Protein AF-A0A1W9GEA3-F1 (afdb_monomer)

pLDDT: mean 73.55, std 13.84, range [42.97, 94.38]

Structure (mmCIF, N/CA/C/O backbone):
data_AF-A0A1W9GEA3-F1
#
_entry.id   AF-A0A1W9GEA3-F1
#
loop_
_atom_site.group_PDB
_atom_site.id
_atom_site.type_symbol
_atom_site.label_atom_id
_atom_site.label_alt_id
_atom_site.label_comp_id
_atom_site.label_asym_id
_atom_site.label_entity_id
_atom_site.label_seq_id
_atom_site.pdbx_PDB_ins_code
_atom_site.Cartn_x
_atom_site.Cartn_y
_atom_site.Cartn_z
_atom_site.occupancy
_atom_site.B_iso_or_equiv
_atom_site.auth_seq_id
_atom_site.auth_comp_id
_atom_site.auth_asym_id
_atom_site.auth_atom_id
_atom_site.pdbx_PDB_model_num
ATOM 1 N N . MET A 1 1 ? 1.930 -2.141 4.975 1.00 73.81 1 MET A N 1
ATOM 2 C CA . MET A 1 1 ? 3.156 -2.825 4.505 1.00 73.81 1 MET A CA 1
ATOM 3 C C . MET A 1 1 ? 3.703 -2.034 3.327 1.00 73.81 1 MET A C 1
ATOM 5 O O . MET A 1 1 ? 2.884 -1.528 2.565 1.00 73.81 1 MET A O 1
ATOM 9 N N . LEU A 1 2 ? 5.022 -1.879 3.209 1.00 75.44 2 LEU A N 1
ATOM 10 C CA . LEU A 1 2 ? 5.664 -1.168 2.099 1.00 75.44 2 LEU A CA 1
ATOM 11 C C . LEU A 1 2 ? 6.249 -2.183 1.116 1.00 75.44 2 LEU A C 1
ATOM 13 O O . LEU A 1 2 ? 6.938 -3.103 1.545 1.00 75.44 2 LEU A O 1
ATOM 17 N N . LEU A 1 3 ? 5.946 -2.024 -0.170 1.00 74.81 3 LEU A N 1
ATOM 18 C CA . LEU A 1 3 ? 6.442 -2.871 -1.245 1.00 74.81 3 LEU A CA 1
ATOM 19 C C . LEU A 1 3 ? 7.235 -2.010 -2.228 1.00 74.81 3 LEU A C 1
ATOM 21 O O . LEU A 1 3 ? 6.665 -1.159 -2.914 1.00 74.81 3 LEU A O 1
ATOM 25 N N . THR A 1 4 ? 8.541 -2.248 -2.284 1.00 71.50 4 THR A N 1
ATOM 26 C CA . THR A 1 4 ? 9.489 -1.592 -3.189 1.00 71.50 4 THR A CA 1
ATOM 27 C C . THR A 1 4 ? 10.050 -2.604 -4.184 1.00 71.50 4 THR A C 1
ATOM 29 O O . THR A 1 4 ? 10.116 -3.806 -3.912 1.00 71.50 4 THR A O 1
ATOM 32 N N . ALA A 1 5 ? 10.439 -2.124 -5.362 1.00 64.94 5 ALA A N 1
ATOM 33 C CA . ALA A 1 5 ? 11.154 -2.927 -6.340 1.00 64.94 5 ALA A CA 1
ATOM 34 C C . ALA A 1 5 ? 12.612 -3.089 -5.882 1.00 64.94 5 ALA A C 1
ATOM 36 O O . ALA A 1 5 ? 13.417 -2.184 -6.072 1.00 64.94 5 ALA A O 1
ATOM 37 N N . GLU A 1 6 ? 12.941 -4.209 -5.236 1.00 57.75 6 GLU A N 1
ATOM 38 C CA . GLU A 1 6 ? 14.306 -4.471 -4.747 1.00 57.75 6 GLU A CA 1
ATOM 39 C C . GLU A 1 6 ? 15.179 -5.293 -5.704 1.00 57.75 6 GLU A C 1
ATOM 41 O O . GLU A 1 6 ? 16.397 -5.211 -5.587 1.00 57.75 6 GLU A O 1
ATOM 46 N N . ASP A 1 7 ? 14.612 -6.048 -6.654 1.00 52.72 7 ASP A N 1
ATOM 47 C CA . ASP A 1 7 ? 15.409 -6.899 -7.546 1.00 52.72 7 ASP A CA 1
ATOM 48 C C . ASP A 1 7 ? 15.209 -6.531 -9.023 1.00 52.72 7 ASP A C 1
ATOM 50 O O . ASP A 1 7 ? 14.097 -6.555 -9.562 1.00 52.72 7 ASP A O 1
ATOM 54 N N . GLU A 1 8 ? 16.325 -6.247 -9.695 1.00 42.97 8 GLU A N 1
ATOM 55 C CA . GLU A 1 8 ? 16.444 -6.386 -11.141 1.00 42.97 8 GLU A CA 1
ATOM 56 C C . GLU A 1 8 ? 16.387 -7.884 -11.457 1.00 42.97 8 GLU A C 1
ATOM 58 O O . GLU A 1 8 ? 17.362 -8.617 -11.277 1.00 42.97 8 GLU A O 1
ATOM 63 N N . GLY A 1 9 ? 15.232 -8.381 -11.906 1.00 45.84 9 GLY A N 1
ATOM 64 C CA . GLY A 1 9 ? 15.205 -9.687 -12.552 1.00 45.84 9 GLY A CA 1
ATOM 65 C C . GLY A 1 9 ? 16.191 -9.686 -13.724 1.00 45.84 9 GLY A C 1
ATOM 66 O O . GLY A 1 9 ? 16.372 -8.664 -14.386 1.00 45.84 9 GLY A O 1
ATOM 67 N N . SER A 1 10 ? 16.784 -10.836 -14.045 1.00 46.19 10 SER A N 1
ATOM 68 C CA . SER A 1 10 ? 17.727 -11.032 -15.165 1.00 46.19 10 SER A CA 1
ATOM 69 C C . SER A 1 10 ? 17.187 -10.652 -16.563 1.00 46.19 10 SER A C 1
ATOM 71 O O . SER A 1 10 ? 17.892 -10.807 -17.556 1.00 46.19 10 SER A O 1
ATOM 73 N N . ALA A 1 11 ? 15.957 -10.134 -16.643 1.00 48.00 11 ALA A N 1
ATOM 74 C CA . ALA A 1 11 ? 15.259 -9.674 -17.839 1.00 48.00 11 ALA A CA 1
ATOM 75 C C . ALA A 1 11 ? 14.723 -8.221 -17.743 1.00 48.00 11 ALA A C 1
ATOM 77 O O . ALA A 1 11 ? 13.925 -7.817 -18.583 1.00 48.00 11 ALA A O 1
ATOM 78 N N . GLY A 1 12 ? 15.125 -7.422 -16.743 1.00 49.12 12 GLY A N 1
ATOM 79 C CA . GLY A 1 12 ? 14.710 -6.012 -16.607 1.00 49.12 12 GLY A CA 1
ATOM 80 C C . GLY A 1 12 ? 13.300 -5.789 -16.038 1.00 49.12 12 GLY A C 1
ATOM 81 O O . GLY A 1 12 ? 12.883 -4.647 -15.852 1.00 49.12 12 GLY A O 1
ATOM 82 N N . GLU A 1 13 ? 12.572 -6.860 -15.713 1.00 52.03 13 GLU A N 1
ATOM 83 C CA . GLU A 1 13 ? 11.311 -6.783 -14.976 1.00 52.03 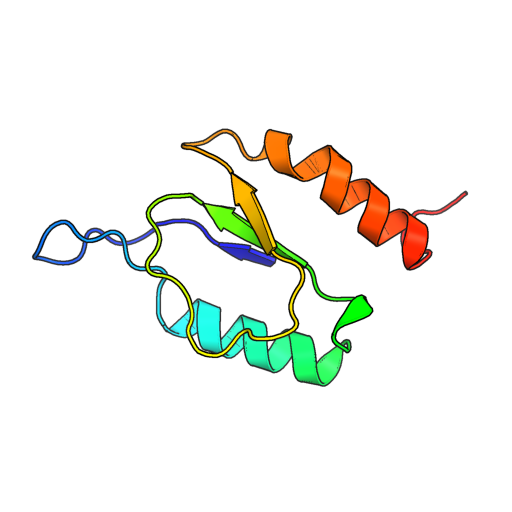13 GLU A CA 1
ATOM 84 C C . GLU A 1 13 ? 11.581 -6.549 -13.486 1.00 52.03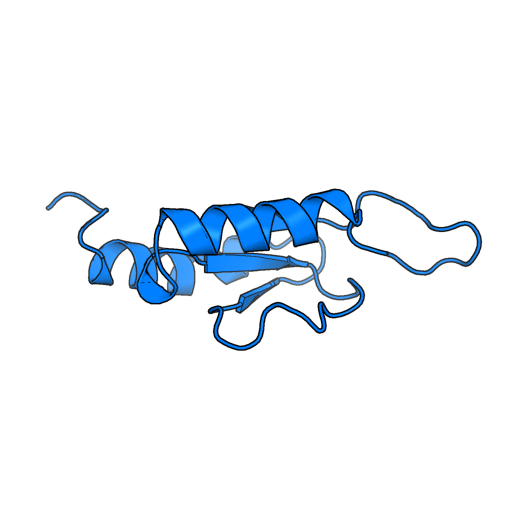 13 GLU A C 1
ATOM 86 O O . GLU A 1 13 ? 12.211 -7.366 -12.807 1.00 52.03 13 GLU A O 1
ATOM 91 N N . ARG A 1 14 ? 11.072 -5.428 -12.970 1.00 55.88 14 ARG A N 1
ATOM 92 C CA . ARG A 1 14 ? 11.053 -5.121 -11.539 1.00 55.88 14 ARG A CA 1
ATOM 93 C C . ARG A 1 14 ? 9.952 -5.943 -10.881 1.00 55.88 14 ARG A C 1
ATOM 95 O O . ARG A 1 14 ? 8.788 -5.553 -10.860 1.00 55.88 14 ARG A O 1
ATOM 102 N N . ARG A 1 15 ? 10.303 -7.110 -10.352 1.00 55.97 15 ARG A N 1
ATOM 103 C CA . ARG A 1 15 ? 9.356 -7.940 -9.599 1.00 55.97 15 ARG A CA 1
ATOM 104 C C . ARG A 1 15 ? 9.452 -7.598 -8.122 1.00 55.97 15 ARG A C 1
ATOM 106 O O . ARG A 1 15 ? 10.544 -7.511 -7.565 1.00 55.97 15 ARG A O 1
ATOM 113 N N . ALA A 1 16 ? 8.310 -7.455 -7.458 1.00 55.78 16 ALA A N 1
ATOM 114 C CA . ALA A 1 16 ? 8.311 -7.570 -6.008 1.00 55.78 16 ALA A CA 1
ATOM 115 C C . ALA A 1 16 ? 8.709 -9.002 -5.648 1.00 55.78 16 ALA A C 1
ATOM 117 O O . ALA A 1 16 ? 8.217 -9.964 -6.245 1.00 55.78 16 ALA A O 1
ATOM 118 N N . ARG A 1 17 ? 9.595 -9.146 -4.661 1.00 60.88 17 ARG A N 1
ATOM 119 C CA . ARG A 1 17 ? 10.012 -10.457 -4.157 1.00 60.88 17 ARG A CA 1
ATOM 120 C C . ARG A 1 17 ? 8.774 -11.268 -3.784 1.00 60.88 17 ARG A C 1
ATOM 122 O O . ARG A 1 17 ? 7.916 -10.783 -3.048 1.00 60.88 17 ARG A O 1
ATOM 129 N N . GLN A 1 18 ? 8.692 -12.517 -4.245 1.00 56.09 18 GLN A N 1
ATOM 130 C CA . GLN A 1 18 ? 7.562 -13.408 -3.940 1.00 56.09 18 GLN A CA 1
ATOM 131 C C . GLN A 1 18 ? 7.265 -13.513 -2.430 1.00 56.09 18 GLN A C 1
ATOM 133 O O . GLN A 1 18 ? 6.104 -13.676 -2.048 1.00 56.09 18 GLN A O 1
ATOM 138 N N . ASN A 1 19 ? 8.282 -13.343 -1.578 1.00 59.81 19 ASN A N 1
ATOM 139 C CA . ASN A 1 19 ? 8.163 -13.302 -0.115 1.00 59.81 19 ASN A CA 1
ATOM 140 C C . ASN A 1 19 ? 7.160 -12.239 0.366 1.00 59.81 19 ASN A C 1
ATOM 142 O O . ASN A 1 19 ? 6.344 -12.495 1.246 1.00 59.81 19 ASN A O 1
ATOM 146 N N . VAL A 1 20 ?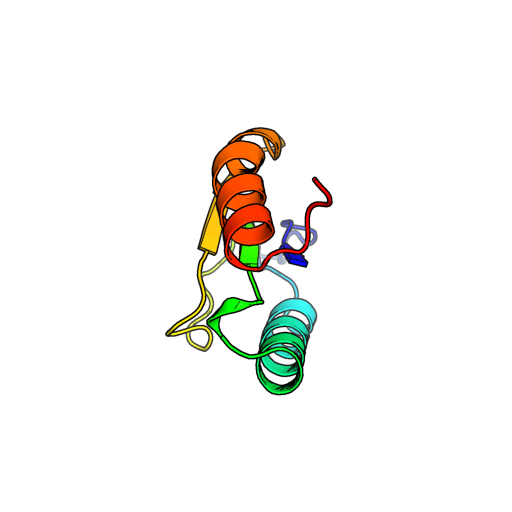 7.144 -11.079 -0.287 1.00 64.94 20 VAL A N 1
ATOM 147 C CA . VAL A 1 20 ? 6.310 -9.930 0.078 1.00 64.94 20 VAL A CA 1
ATOM 148 C C . VAL A 1 20 ? 4.823 -10.221 -0.173 1.00 64.94 20 VAL A C 1
ATOM 150 O O . VAL A 1 20 ? 3.960 -9.815 0.599 1.00 64.94 20 VAL A O 1
ATOM 153 N N . VAL A 1 21 ? 4.496 -11.005 -1.203 1.00 68.31 21 VAL A N 1
ATOM 154 C CA . VAL A 1 21 ? 3.108 -11.419 -1.504 1.00 68.31 21 VAL A CA 1
ATOM 155 C C . VAL A 1 21 ? 2.563 -12.351 -0.430 1.00 68.31 21 VAL A C 1
ATOM 157 O O . VAL A 1 21 ? 1.416 -12.224 -0.001 1.00 68.31 21 VAL A O 1
ATOM 160 N N . HIS A 1 22 ? 3.400 -13.291 0.008 1.00 66.44 22 HIS A N 1
ATOM 161 C CA . HIS A 1 22 ? 3.040 -14.278 1.020 1.00 66.44 22 HIS A CA 1
ATOM 162 C C . HIS A 1 22 ? 2.857 -13.607 2.384 1.00 66.44 22 HIS A C 1
ATOM 164 O O . HIS A 1 22 ? 1.886 -13.886 3.089 1.00 66.44 22 HIS A O 1
ATOM 170 N N . GLU A 1 23 ? 3.737 -12.664 2.723 1.00 73.69 23 GLU A N 1
ATOM 171 C CA . GLU A 1 23 ? 3.620 -11.852 3.931 1.00 73.69 23 GLU A CA 1
ATOM 172 C C . GLU A 1 23 ? 2.377 -10.965 3.908 1.00 73.69 23 GLU A C 1
ATOM 174 O O . GLU A 1 23 ? 1.667 -10.922 4.911 1.00 73.69 23 GLU A O 1
ATOM 179 N N . ALA A 1 24 ? 2.050 -10.333 2.773 1.00 72.00 24 ALA A N 1
ATOM 180 C CA . ALA A 1 24 ? 0.812 -9.568 2.620 1.00 72.00 24 ALA A CA 1
ATOM 181 C C . ALA A 1 24 ? -0.421 -10.437 2.923 1.00 72.00 24 ALA A C 1
ATOM 183 O O . ALA A 1 24 ? -1.255 -10.048 3.745 1.00 72.00 24 ALA A O 1
ATOM 184 N N . GLY A 1 25 ? -0.481 -11.643 2.344 1.00 72.62 25 GLY A N 1
ATOM 185 C CA . GLY A 1 25 ? -1.532 -12.634 2.599 1.00 72.62 25 GLY A CA 1
ATOM 186 C C . GLY A 1 25 ? -1.645 -13.042 4.071 1.00 72.62 25 GLY A C 1
ATOM 187 O O . GLY A 1 25 ? -2.738 -13.066 4.644 1.00 72.62 25 GLY A O 1
ATOM 188 N N . LEU A 1 26 ? -0.512 -13.309 4.723 1.00 74.62 26 LEU A N 1
ATOM 189 C CA . LEU A 1 26 ? -0.469 -13.655 6.144 1.00 74.62 26 LEU A CA 1
ATOM 190 C C . LEU A 1 26 ? -0.930 -12.488 7.035 1.00 74.62 26 LEU A C 1
ATOM 192 O O . LEU A 1 26 ? -1.720 -12.680 7.966 1.00 74.62 26 LEU A O 1
ATOM 196 N N . PHE A 1 27 ? -0.475 -11.268 6.736 1.00 74.81 27 PHE A N 1
ATOM 197 C CA . PHE A 1 27 ? -0.857 -10.051 7.454 1.00 74.81 27 PHE A CA 1
ATOM 198 C C . PHE A 1 27 ? -2.367 -9.798 7.352 1.00 74.81 27 PHE A C 1
ATOM 200 O O . PHE A 1 27 ? -3.010 -9.447 8.345 1.00 74.81 27 PHE A O 1
ATOM 207 N N . GLN A 1 28 ? -2.952 -10.042 6.176 1.00 71.94 28 GLN A N 1
ATOM 208 C CA . GLN A 1 28 ? -4.395 -9.961 5.949 1.00 71.94 28 GLN A CA 1
ATOM 209 C C . GLN A 1 28 ? -5.177 -10.963 6.793 1.00 71.94 28 GLN A C 1
ATOM 211 O O . GLN A 1 28 ? -6.142 -10.569 7.448 1.00 71.94 28 GLN A O 1
ATOM 216 N N . GLY A 1 29 ? -4.773 -12.238 6.797 1.00 72.62 29 GLY A N 1
ATOM 217 C CA . GLY A 1 29 ? -5.457 -13.283 7.563 1.00 72.62 29 GLY A CA 1
ATOM 218 C C . GLY A 1 29 ? -5.461 -13.001 9.066 1.00 72.62 29 GLY A C 1
ATOM 219 O O . GLY A 1 29 ? -6.424 -13.320 9.761 1.00 72.62 29 GLY A O 1
ATOM 220 N N . ARG A 1 30 ? -4.411 -12.338 9.566 1.00 79.00 30 ARG A N 1
ATOM 221 C CA . ARG A 1 30 ? -4.263 -12.024 10.990 1.00 79.00 30 ARG A CA 1
ATOM 222 C C . ARG A 1 30 ? -4.935 -10.716 11.417 1.00 79.00 30 ARG A C 1
ATOM 224 O O . ARG A 1 30 ? -5.488 -10.664 12.512 1.00 79.00 30 ARG A O 1
ATOM 231 N N . LEU A 1 31 ? -4.894 -9.661 10.596 1.00 75.50 31 LEU A N 1
ATOM 232 C CA . LEU A 1 31 ? -5.446 -8.341 10.949 1.00 75.50 31 LEU A CA 1
ATOM 233 C C . LEU A 1 31 ? -6.858 -8.091 10.393 1.00 75.50 31 LEU A C 1
ATOM 235 O O . LEU A 1 31 ? -7.613 -7.297 10.962 1.00 75.50 31 LEU A O 1
ATOM 239 N N . GLY A 1 32 ? -7.254 -8.785 9.328 1.00 73.56 32 GLY A N 1
ATOM 240 C CA . GLY A 1 32 ? -8.509 -8.588 8.604 1.00 73.56 32 GLY A CA 1
ATOM 241 C C . GLY A 1 32 ? -8.418 -7.512 7.513 1.00 73.56 32 GLY A C 1
ATOM 242 O O . GLY A 1 32 ? -7.738 -6.497 7.670 1.00 73.56 32 GLY A O 1
ATOM 243 N N . PHE A 1 33 ? -9.161 -7.715 6.417 1.00 68.81 33 PHE A N 1
ATOM 244 C CA . PHE A 1 33 ? -9.090 -6.940 5.163 1.00 68.81 33 PHE A CA 1
ATOM 245 C C . PHE A 1 33 ? -9.155 -5.415 5.322 1.00 68.81 33 PHE A C 1
ATOM 247 O O . PHE A 1 33 ? -8.504 -4.684 4.588 1.00 68.81 33 PHE A O 1
ATOM 254 N N . ARG A 1 34 ? -9.912 -4.912 6.302 1.00 72.12 34 ARG A N 1
ATOM 255 C CA . ARG A 1 34 ? -10.085 -3.466 6.527 1.00 72.12 34 ARG A CA 1
ATOM 256 C C . ARG A 1 34 ? -8.908 -2.774 7.218 1.00 72.12 34 ARG A C 1
ATOM 258 O O . ARG A 1 34 ? -8.818 -1.546 7.161 1.00 72.12 34 ARG A O 1
ATOM 265 N N . ARG A 1 35 ? -8.063 -3.547 7.908 1.00 76.25 35 ARG A N 1
ATOM 266 C CA . ARG A 1 35 ? -6.965 -3.057 8.759 1.00 76.25 35 ARG A CA 1
ATOM 267 C C . ARG A 1 35 ? -5.591 -3.217 8.110 1.00 76.25 35 ARG A C 1
ATOM 269 O O . ARG A 1 35 ? -4.598 -2.815 8.707 1.00 76.25 35 ARG A O 1
ATOM 276 N N . ALA A 1 36 ? -5.534 -3.773 6.902 1.00 77.94 36 ALA A N 1
ATOM 277 C CA . ALA A 1 36 ? -4.316 -3.909 6.119 1.00 77.94 36 ALA A CA 1
ATOM 278 C C . ALA A 1 36 ? -4.366 -2.970 4.903 1.00 77.94 36 ALA A C 1
ATOM 280 O O . ALA A 1 36 ? -5.344 -2.957 4.160 1.00 77.94 36 ALA A O 1
ATOM 281 N N . VAL A 1 37 ? -3.300 -2.189 4.709 1.00 84.25 37 VAL A N 1
ATOM 282 C CA . VAL A 1 37 ? -3.078 -1.353 3.521 1.00 84.25 37 VAL A CA 1
ATOM 283 C C . VAL A 1 37 ? -1.703 -1.677 2.941 1.00 84.25 37 VAL A C 1
ATOM 285 O O . VAL A 1 37 ? -0.717 -1.796 3.689 1.00 84.25 37 VAL A O 1
ATOM 288 N N . LEU A 1 38 ? -1.645 -1.860 1.622 1.00 84.94 38 LEU A N 1
ATOM 289 C CA . LEU A 1 38 ? -0.390 -2.053 0.898 1.00 84.94 38 LEU A CA 1
ATOM 290 C C . LEU A 1 38 ? -0.014 -0.763 0.178 1.00 84.94 38 LEU A C 1
ATOM 292 O O . LEU A 1 38 ? -0.831 -0.195 -0.547 1.00 84.94 38 LEU A O 1
ATOM 296 N N . LEU A 1 39 ? 1.224 -0.327 0.379 1.00 89.00 39 LEU A N 1
ATOM 297 C CA . LEU A 1 39 ? 1.830 0.781 -0.349 1.00 89.00 39 LEU A CA 1
ATOM 298 C C . LEU A 1 39 ? 2.714 0.173 -1.433 1.00 89.00 39 LEU A C 1
ATOM 300 O O . LEU A 1 39 ? 3.640 -0.564 -1.093 1.00 89.00 39 LEU A O 1
ATOM 304 N N . VAL A 1 40 ? 2.399 0.417 -2.703 1.00 85.00 40 VAL A N 1
ATOM 305 C CA . VAL A 1 40 ? 2.983 -0.335 -3.825 1.00 85.00 40 VAL A CA 1
ATOM 306 C C . VAL A 1 40 ? 3.672 0.610 -4.797 1.00 85.00 40 VAL A C 1
ATOM 308 O O . VAL A 1 40 ? 3.031 1.501 -5.345 1.00 85.00 40 VAL A O 1
ATOM 311 N N . GLN A 1 41 ? 4.962 0.400 -5.038 1.00 86.06 41 GLN A N 1
ATOM 312 C CA . GLN A 1 41 ? 5.676 1.153 -6.062 1.00 86.06 41 GLN A CA 1
ATOM 313 C C . GLN A 1 41 ? 5.182 0.766 -7.463 1.00 86.06 41 GLN A C 1
ATOM 315 O O . GLN A 1 41 ? 4.993 -0.413 -7.768 1.00 86.06 41 GLN A O 1
ATOM 320 N N . GLU A 1 42 ? 4.989 1.753 -8.332 1.00 83.25 42 GLU A N 1
ATOM 321 C CA . GLU A 1 42 ? 4.663 1.519 -9.739 1.00 83.25 42 GLU A CA 1
ATOM 322 C C . GLU A 1 42 ? 5.756 0.710 -10.457 1.00 83.25 42 GLU A C 1
ATOM 324 O O . GLU A 1 42 ? 6.946 0.808 -10.151 1.00 83.25 42 GLU A O 1
ATOM 329 N N . GLY A 1 43 ? 5.346 -0.090 -11.444 1.00 73.62 43 GLY A N 1
ATOM 330 C CA . GLY A 1 43 ? 6.250 -0.956 -12.206 1.00 73.62 43 GLY A CA 1
ATOM 331 C C . GLY A 1 43 ? 6.560 -2.298 -11.539 1.00 73.62 43 GLY A C 1
ATOM 332 O O . GLY A 1 43 ? 7.297 -3.089 -12.117 1.00 73.62 43 GLY A O 1
ATOM 333 N N . ILE A 1 44 ? 5.979 -2.570 -10.367 1.00 72.00 44 ILE A N 1
ATOM 334 C CA . ILE A 1 44 ? 5.958 -3.900 -9.753 1.00 72.00 44 ILE A CA 1
ATOM 335 C C . ILE A 1 44 ? 4.877 -4.754 -10.434 1.00 72.00 44 ILE A C 1
ATOM 337 O O . ILE A 1 44 ? 3.730 -4.317 -10.553 1.00 72.00 44 ILE A O 1
ATOM 341 N N . GLU A 1 45 ? 5.222 -5.979 -10.853 1.00 64.06 45 GLU A N 1
ATOM 342 C CA . GLU A 1 45 ? 4.239 -6.958 -11.345 1.00 64.06 45 GLU A CA 1
ATOM 343 C C . GLU A 1 45 ? 3.076 -7.126 -10.352 1.00 64.06 45 GLU A C 1
ATOM 345 O O . GLU A 1 45 ? 3.270 -7.400 -9.165 1.00 64.06 45 GLU A O 1
ATOM 350 N N . GLY A 1 46 ? 1.852 -6.944 -10.853 1.00 59.72 46 GLY A N 1
ATOM 351 C CA . GLY A 1 46 ? 0.641 -6.986 -10.046 1.00 59.72 46 GLY A CA 1
ATOM 352 C C . GLY A 1 46 ? 0.423 -8.347 -9.388 1.00 59.72 46 GLY A C 1
ATOM 353 O O . GLY A 1 46 ? 0.572 -9.403 -9.998 1.00 59.72 46 GLY A O 1
ATOM 354 N N . PHE A 1 47 ? 0.012 -8.325 -8.127 1.00 65.69 47 PHE A N 1
ATOM 355 C CA . PHE A 1 47 ? -0.302 -9.529 -7.373 1.00 65.69 47 PHE A CA 1
ATOM 356 C C . PHE A 1 47 ? -1.700 -10.036 -7.752 1.00 65.69 47 PHE A C 1
ATOM 358 O O . PHE A 1 47 ? -2.706 -9.378 -7.484 1.00 65.69 47 PHE A O 1
ATOM 3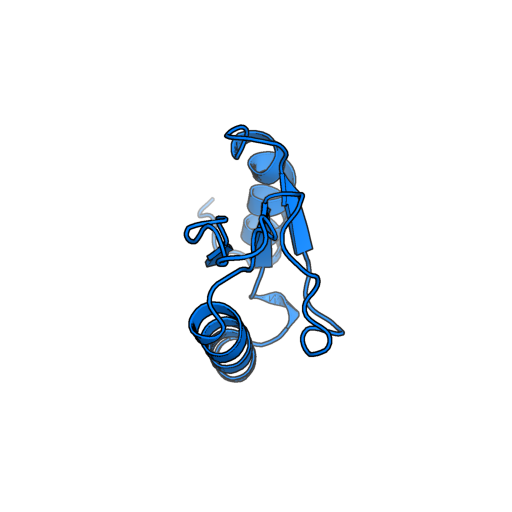65 N N . SER A 1 48 ? -1.791 -11.234 -8.323 1.00 54.69 48 SER A N 1
ATOM 366 C CA . SER A 1 48 ? -3.077 -11.874 -8.640 1.00 54.69 48 SER A CA 1
ATOM 367 C C . SER A 1 48 ? -3.886 -12.272 -7.392 1.00 54.69 48 SER A C 1
ATOM 369 O O . SER A 1 48 ? -5.104 -12.412 -7.469 1.00 54.69 48 SER A O 1
ATOM 371 N N . ASN A 1 49 ? -3.236 -12.397 -6.226 1.00 57.47 49 ASN A N 1
ATOM 372 C CA . ASN A 1 49 ? -3.828 -12.985 -5.013 1.00 57.47 49 ASN A CA 1
ATOM 373 C C . ASN A 1 49 ? -4.333 -11.985 -3.955 1.00 57.47 49 ASN A C 1
ATOM 375 O O . ASN A 1 49 ? -4.798 -12.398 -2.897 1.00 57.47 49 ASN A O 1
ATOM 379 N N . VAL A 1 50 ? -4.275 -10.679 -4.204 1.00 57.62 50 VAL A N 1
ATOM 380 C CA . VAL A 1 50 ? -4.658 -9.628 -3.229 1.00 57.62 50 VAL A CA 1
ATOM 381 C C . VAL A 1 50 ? -6.032 -9.017 -3.516 1.00 57.62 50 VAL A C 1
ATOM 383 O O . VAL A 1 50 ? -6.334 -7.900 -3.093 1.00 57.62 50 VAL A O 1
ATOM 386 N N . ALA A 1 51 ? -6.897 -9.746 -4.223 1.00 53.53 51 ALA A N 1
ATOM 387 C CA . ALA A 1 51 ?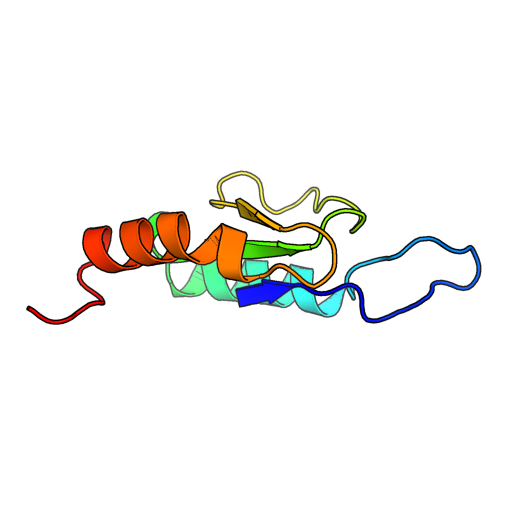 -8.279 -9.337 -4.442 1.00 53.53 51 ALA A CA 1
ATOM 388 C C . ALA A 1 51 ? -8.956 -9.002 -3.093 1.00 53.53 51 ALA A C 1
ATOM 390 O O . ALA A 1 51 ? -9.116 -9.864 -2.230 1.00 53.53 51 ALA A O 1
ATOM 391 N N . GLY A 1 52 ? -9.310 -7.726 -2.895 1.00 60.97 52 GLY A N 1
ATOM 392 C CA . GLY A 1 52 ? -9.950 -7.230 -1.670 1.00 60.97 52 GLY A CA 1
ATOM 393 C C . GLY A 1 52 ? -9.058 -6.428 -0.714 1.00 60.97 52 GLY A C 1
ATOM 394 O O . GLY A 1 52 ? -9.553 -5.972 0.316 1.00 60.97 52 GLY A O 1
ATOM 395 N N . LEU A 1 53 ? -7.777 -6.217 -1.029 1.00 66.56 53 LEU A N 1
ATOM 396 C CA . LEU A 1 53 ? -6.926 -5.268 -0.306 1.00 66.56 53 LEU A CA 1
ATOM 397 C C . LEU A 1 53 ? -7.036 -3.849 -0.849 1.00 66.56 53 LEU A C 1
ATOM 399 O O . LEU A 1 53 ? -7.169 -3.617 -2.050 1.00 66.56 53 LEU A O 1
ATOM 403 N N . GLN A 1 54 ? -6.895 -2.889 0.063 1.00 74.62 54 GLN A N 1
ATOM 404 C CA . GLN A 1 54 ? -6.707 -1.496 -0.302 1.00 74.62 54 GLN A CA 1
ATOM 405 C C . GLN A 1 54 ? -5.231 -1.295 -0.687 1.00 74.62 54 GLN A C 1
ATOM 407 O O . GLN A 1 54 ? -4.336 -1.434 0.153 1.00 74.62 54 GLN A O 1
ATOM 412 N N . HIS A 1 55 ? -4.986 -1.006 -1.966 1.00 81.56 55 HIS A N 1
ATOM 413 C CA . HIS A 1 55 ? -3.664 -0.677 -2.500 1.00 81.56 55 HIS A CA 1
ATOM 414 C C . HIS A 1 55 ? -3.555 0.824 -2.728 1.00 81.56 55 HIS A C 1
ATOM 416 O O . HIS A 1 55 ? -4.471 1.436 -3.278 1.00 81.56 55 HIS A O 1
ATOM 422 N N . VAL A 1 56 ? -2.429 1.402 -2.324 1.00 88.56 56 VAL A N 1
ATOM 423 C CA . VAL A 1 56 ? -2.100 2.803 -2.579 1.00 88.56 56 VAL A CA 1
ATOM 424 C C . VAL A 1 56 ? -0.804 2.827 -3.389 1.00 88.56 56 VAL A C 1
ATOM 426 O O . VAL A 1 56 ? 0.251 2.499 -2.835 1.00 88.56 56 VAL A O 1
ATOM 429 N N . PRO A 1 57 ? -0.871 3.122 -4.698 1.00 87.62 57 PRO A N 1
ATOM 430 C CA . PRO A 1 57 ? 0.318 3.164 -5.532 1.00 87.62 57 PRO A CA 1
ATOM 431 C C . PRO A 1 57 ? 1.165 4.409 -5.229 1.00 87.62 57 PRO A C 1
ATOM 433 O O . PRO A 1 57 ? 0.632 5.426 -4.778 1.00 87.62 57 PRO A O 1
ATOM 436 N N . PHE A 1 58 ? 2.467 4.336 -5.498 1.00 91.31 58 PHE A N 1
ATOM 437 C CA . PHE A 1 58 ? 3.359 5.496 -5.534 1.00 91.31 58 PHE A CA 1
ATOM 438 C C . PHE A 1 58 ? 4.399 5.373 -6.647 1.00 91.31 58 PHE A C 1
ATOM 440 O O . PHE A 1 58 ? 4.857 4.275 -6.970 1.00 91.31 58 PHE A O 1
ATOM 447 N N . SER A 1 59 ? 4.786 6.503 -7.234 1.00 90.19 59 SER A N 1
ATOM 448 C CA . SER A 1 59 ? 5.730 6.541 -8.352 1.00 90.19 59 SER A CA 1
ATOM 449 C C . SER A 1 59 ? 7.166 6.808 -7.898 1.00 90.19 59 SER A C 1
ATOM 451 O O . SER A 1 59 ? 7.415 7.647 -7.033 1.00 90.19 59 SER A O 1
ATOM 453 N N . GLY A 1 60 ? 8.137 6.106 -8.495 1.00 86.31 60 GLY A N 1
ATOM 454 C CA . GLY A 1 60 ? 9.561 6.297 -8.192 1.00 86.31 60 GLY A CA 1
ATOM 455 C C . GLY A 1 60 ? 9.858 6.173 -6.693 1.00 86.31 60 GLY A C 1
ATOM 456 O O . GLY A 1 60 ? 9.487 5.180 -6.074 1.00 86.31 60 GLY A O 1
ATOM 457 N N . GLU A 1 61 ? 10.510 7.180 -6.118 1.00 85.69 61 GLU A N 1
ATOM 458 C CA . GLU A 1 61 ? 10.842 7.253 -4.684 1.00 85.69 61 GLU A CA 1
ATOM 459 C C . GLU A 1 61 ? 9.786 8.015 -3.856 1.00 85.69 61 GLU A C 1
ATOM 461 O O . GLU A 1 61 ? 9.967 8.247 -2.666 1.00 85.69 61 GLU A O 1
ATOM 466 N N . ASN A 1 62 ? 8.668 8.401 -4.475 1.00 90.00 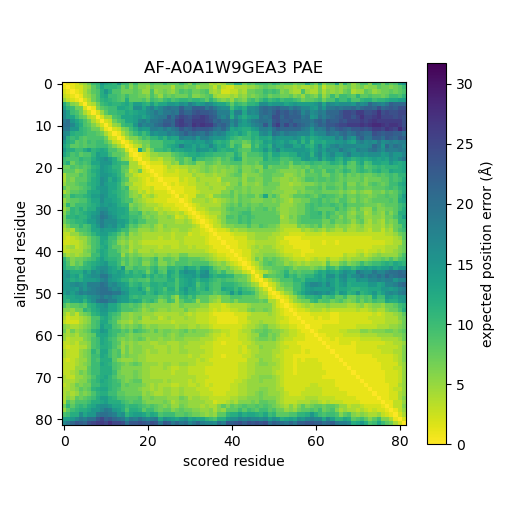62 ASN A N 1
ATOM 467 C CA . ASN A 1 62 ? 7.738 9.415 -3.977 1.00 90.00 62 ASN A CA 1
ATOM 468 C C . ASN A 1 62 ? 6.657 8.814 -3.051 1.00 90.00 62 ASN A C 1
ATOM 470 O O . ASN A 1 62 ? 5.451 8.925 -3.298 1.00 90.00 62 ASN A O 1
ATOM 474 N N . ILE A 1 63 ? 7.085 8.121 -1.993 1.00 89.75 63 ILE A N 1
ATOM 475 C CA . ILE A 1 63 ? 6.210 7.401 -1.048 1.00 89.75 63 ILE A CA 1
ATOM 476 C C . ILE A 1 63 ? 5.196 8.318 -0.344 1.00 89.75 63 ILE A C 1
ATOM 478 O O . ILE A 1 63 ? 4.125 7.869 0.073 1.00 89.75 63 ILE A O 1
ATOM 482 N N . GLU A 1 64 ? 5.486 9.612 -0.249 1.00 94.31 64 GLU A N 1
ATOM 483 C CA . GLU A 1 64 ? 4.641 10.642 0.354 1.00 94.31 64 GLU A CA 1
ATOM 484 C C . GLU A 1 64 ? 3.270 10.740 -0.324 1.00 94.31 64 GLU A C 1
ATOM 486 O O . GLU A 1 64 ? 2.283 11.086 0.330 1.00 94.31 64 GLU A O 1
ATOM 491 N N . GLN A 1 65 ? 3.171 10.353 -1.603 1.00 94.38 65 GLN A N 1
ATOM 492 C CA . GLN A 1 65 ? 1.899 10.243 -2.330 1.00 94.38 65 GLN A CA 1
ATOM 493 C C . GLN A 1 65 ? 0.887 9.359 -1.589 1.00 94.38 65 GLN A C 1
ATOM 495 O O . GLN A 1 65 ? -0.324 9.572 -1.670 1.00 94.38 65 GLN A O 1
ATOM 500 N N . THR A 1 66 ? 1.377 8.392 -0.813 1.00 93.38 66 THR A N 1
ATOM 501 C CA . THR A 1 66 ? 0.532 7.459 -0.072 1.00 93.38 66 THR A CA 1
ATOM 502 C C . THR A 1 66 ? 0.002 8.007 1.251 1.00 93.38 66 THR A C 1
ATOM 504 O O . THR A 1 66 ? -0.954 7.455 1.802 1.00 93.38 66 THR A O 1
ATOM 507 N N . PHE A 1 67 ? 0.585 9.086 1.785 1.00 93.44 67 PHE A N 1
ATOM 508 C CA . PHE A 1 67 ? 0.350 9.514 3.167 1.00 93.44 67 PHE A CA 1
ATOM 509 C C . PHE A 1 67 ? -1.092 9.938 3.423 1.00 93.44 67 PHE A C 1
ATOM 511 O O . PHE A 1 67 ? -1.632 9.649 4.491 1.00 93.44 67 PHE A O 1
ATOM 518 N N . TYR A 1 68 ? -1.739 10.580 2.447 1.00 93.00 68 TYR A N 1
ATOM 519 C CA . TYR A 1 68 ? -3.137 10.986 2.574 1.00 93.00 68 TYR A CA 1
ATOM 520 C C . TYR A 1 68 ? -4.059 9.777 2.794 1.00 93.00 68 TYR A C 1
ATOM 522 O O . TYR A 1 68 ? -4.815 9.738 3.770 1.00 93.00 68 TYR A O 1
ATOM 530 N N . GLU A 1 69 ? -3.963 8.758 1.938 1.00 88.69 69 GLU A N 1
ATOM 531 C CA . GLU A 1 69 ? -4.787 7.551 2.051 1.00 88.69 69 GLU A CA 1
ATOM 532 C C . GLU A 1 69 ? -4.390 6.694 3.256 1.00 88.69 69 GLU A C 1
ATOM 534 O O . GLU A 1 69 ? -5.267 6.222 3.986 1.00 88.69 69 GLU A O 1
ATOM 539 N N . LEU A 1 70 ? -3.092 6.573 3.552 1.00 89.31 70 LEU A N 1
ATOM 540 C CA . LEU A 1 70 ? -2.610 5.906 4.763 1.00 89.31 70 LEU A CA 1
ATOM 541 C C . LEU A 1 70 ? -3.221 6.540 6.020 1.00 89.31 70 LEU A C 1
ATOM 543 O O . LEU A 1 70 ? -3.785 5.847 6.866 1.00 89.31 70 LEU A O 1
ATOM 547 N N . HIS A 1 71 ? -3.179 7.866 6.122 1.00 90.31 71 HIS A N 1
ATOM 548 C CA . HIS A 1 71 ? -3.742 8.599 7.247 1.00 90.31 71 HIS A CA 1
ATOM 549 C C . HIS A 1 71 ? -5.265 8.420 7.354 1.00 90.31 71 HIS A C 1
ATOM 551 O O . HIS A 1 71 ? -5.789 8.244 8.457 1.00 90.31 71 HIS A O 1
ATOM 557 N N . ARG A 1 72 ? -5.995 8.391 6.229 1.00 87.56 72 ARG A N 1
ATOM 558 C CA . ARG A 1 72 ? -7.440 8.092 6.220 1.00 87.56 72 ARG A CA 1
ATOM 559 C C . ARG A 1 72 ? -7.746 6.690 6.736 1.00 87.56 72 ARG A C 1
ATOM 561 O O . ARG A 1 72 ? -8.670 6.537 7.538 1.00 87.56 72 ARG A O 1
ATOM 568 N N . VAL A 1 73 ? -6.978 5.684 6.315 1.00 85.38 73 VAL A N 1
ATOM 569 C CA . VAL A 1 73 ? -7.120 4.298 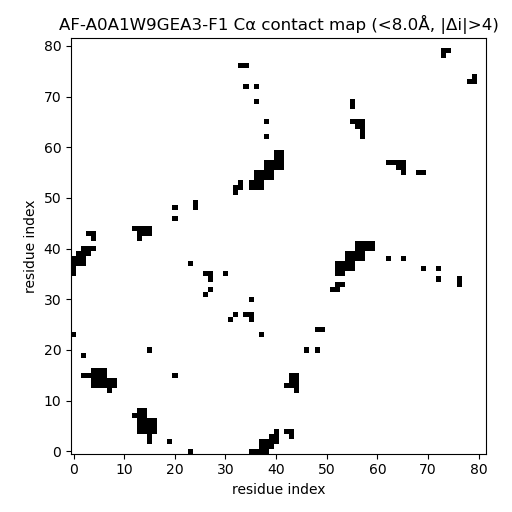6.791 1.00 85.38 73 VAL A CA 1
ATOM 570 C C . VAL A 1 73 ? -6.857 4.222 8.294 1.00 85.38 73 VAL A C 1
ATOM 572 O O . VAL A 1 73 ? -7.682 3.685 9.034 1.0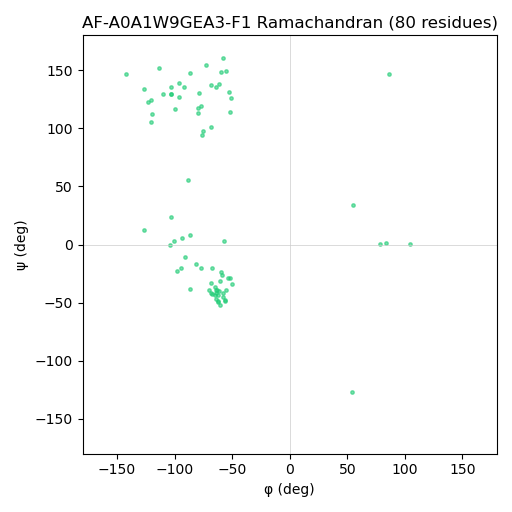0 85.38 73 VAL A O 1
ATOM 575 N N . LEU A 1 74 ? -5.766 4.823 8.771 1.00 87.00 74 LEU A N 1
ATOM 576 C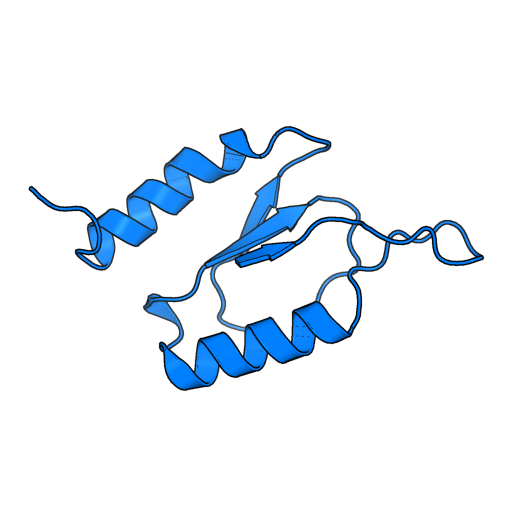 CA . LEU A 1 74 ? -5.410 4.809 10.190 1.00 87.00 74 LEU A CA 1
ATOM 577 C C . LEU A 1 74 ? -6.442 5.543 11.064 1.00 87.00 74 LEU A C 1
ATOM 579 O O . LEU A 1 74 ? -6.796 5.047 12.135 1.00 87.00 74 LEU A O 1
ATOM 583 N N . LYS A 1 75 ? -6.987 6.680 10.600 1.00 88.69 75 LYS A N 1
ATOM 584 C CA . LYS A 1 75 ? -8.083 7.386 11.290 1.00 88.69 75 LYS A CA 1
ATOM 585 C C . LYS A 1 75 ? -9.358 6.546 11.344 1.00 88.69 75 LYS A C 1
ATOM 587 O O . LYS A 1 75 ? -9.966 6.430 12.406 1.00 88.69 75 LYS A O 1
ATOM 592 N N . ARG A 1 76 ? -9.756 5.941 10.219 1.00 85.94 76 ARG A N 1
ATOM 593 C CA . ARG A 1 76 ? -10.947 5.078 10.123 1.00 85.94 76 ARG A CA 1
ATOM 594 C C . ARG A 1 76 ? -10.875 3.903 11.097 1.00 85.94 76 ARG A C 1
ATOM 596 O O . ARG A 1 76 ? -11.872 3.582 11.738 1.00 85.94 76 ARG A O 1
ATOM 603 N N . GLU A 1 77 ? -9.704 3.287 11.218 1.00 86.06 77 GLU A N 1
ATOM 604 C CA . GLU A 1 77 ? -9.477 2.139 12.100 1.00 86.06 77 GLU A CA 1
ATOM 605 C C . GLU A 1 77 ? -9.106 2.538 13.540 1.00 86.06 77 GLU A C 1
ATOM 607 O O . GLU A 1 77 ? -8.775 1.668 14.343 1.00 86.06 77 GLU A O 1
ATOM 612 N N . ARG A 1 78 ? -9.192 3.834 13.889 1.00 86.06 78 ARG A N 1
ATOM 613 C CA . ARG A 1 78 ? -8.882 4.377 15.226 1.00 86.06 78 ARG A CA 1
ATOM 614 C C . ARG A 1 78 ? -7.477 4.016 15.729 1.00 86.06 78 ARG A C 1
ATOM 616 O O . ARG A 1 78 ? -7.277 3.821 16.923 1.00 86.06 78 ARG A O 1
ATOM 623 N N . GLN A 1 79 ? -6.509 3.929 14.817 1.00 81.62 79 GLN A N 1
ATOM 624 C CA . GLN A 1 79 ? -5.100 3.681 15.150 1.00 81.62 79 GLN A CA 1
ATOM 625 C C . GLN A 1 79 ? -4.296 4.966 15.368 1.00 81.62 79 GLN A C 1
ATOM 627 O O . GLN A 1 79 ? -3.171 4.915 15.853 1.00 81.62 79 GLN A O 1
ATOM 632 N N . LEU A 1 80 ? -4.873 6.121 15.035 1.00 76.94 80 LEU A N 1
ATOM 633 C CA . LEU A 1 80 ? -4.338 7.422 15.418 1.00 76.94 80 LEU A CA 1
ATOM 634 C C . LEU A 1 80 ? -5.063 7.881 16.684 1.00 76.94 80 LEU A C 1
ATOM 636 O O . LEU A 1 80 ? -6.297 7.875 16.727 1.00 76.94 80 LEU A O 1
ATOM 640 N N . GLY A 1 81 ? -4.288 8.232 17.714 1.00 73.12 81 GLY A N 1
ATOM 641 C CA . GLY A 1 81 ? -4.803 8.854 18.933 1.00 73.12 81 GLY A CA 1
ATOM 642 C C . GLY A 1 81 ? -5.539 10.163 18.630 1.00 73.12 81 GLY A C 1
ATOM 643 O O . GLY A 1 81 ? -5.382 10.733 17.548 1.00 73.12 81 GLY A O 1
ATOM 644 N N . ARG A 1 82 ? -6.379 10.600 19.574 1.00 57.47 82 ARG A N 1
ATOM 645 C CA . ARG A 1 82 ? -7.024 11.919 19.509 1.00 57.47 82 ARG A CA 1
ATOM 646 C C . ARG A 1 82 ? -5.998 13.040 19.533 1.00 57.47 82 ARG A C 1
ATOM 648 O O . ARG A 1 82 ? -5.016 12.893 20.291 1.00 57.47 82 ARG A O 1
#

Mean predicted aligned error: 8.19 Å

Sequence (82 aa):
MLLTAEDEGSAGERRARQNVVHEAGLFQGRLGFRRAVLLVQEGIEGFSNVAGLQHVPFSGENIEQTFYELHRVLKRERQLGR

Nearest PDB structures (foldseek):
  3t38-assembly1_B  TM=4.584E-01  e=1.927E+00  Corynebacterium glutamicum
  3t8a-assembly1_C-2  TM=2.716E-01  e=1.759E-01  Mycobacterium tuberculosis
  1q51-assembly1_B  TM=2.693E-01  e=6.451E-01  Mycobacterium tuberculosis H37Rv

Radius of gyration: 13.48 Å; Cα contacts (8 Å, |Δi|>4): 107; chains: 1; bounding box: 29×26×37 Å

Secondary structure (DSSP, 8-state):
-EE---EE-TTS-EEPPHHHHHHHHHHHHHH-TTT-EEEEETTSPPPTT-TT-EEEEE-TT-GGGGHHHHHHHHHHTT-S--

Foldseek 3Di:
DEWDQPDCDPVRQSEGDPVVLVVLVVCCVVQPQLLDEYEAEPRYDDDPPNVRHHYDYDYDPPSVSCVVVVVVSCVVVVVDDD

Solvent-accessible surface area (backbone atoms only — not comparable to full-atom values): 5005 Å² total; per-residue (Å²): 89,82,48,62,69,81,42,79,41,102,78,73,52,32,38,51,59,70,67,57,58,55,48,51,53,52,52,30,75,73,64,34,57,92,75,43,52,40,39,36,36,64,76,40,67,80,72,88,84,55,85,78,57,51,73,38,64,23,57,87,89,45,60,71,70,30,49,65,61,51,50,50,52,35,52,75,70,62,72,52,80,135